Protein AF-A0A2M7WNZ1-F1 (afdb_monomer_lite)

pLDDT: mean 86.2, std 10.31, range [56.84, 97.56]

Foldseek 3Di:
DVVVVVVVVVVVVVVVVVVPPPDDDPQKEFDDWDWDDDPVDIDIDTDIPDDWDWDWDFDVPPTDIDIGTPPYDHDD

Structure (mmCIF, N/CA/C/O backbone):
data_AF-A0A2M7WNZ1-F1
#
_entry.id   AF-A0A2M7WNZ1-F1
#
loop_
_atom_site.group_PDB
_atom_site.id
_atom_site.type_symbol
_atom_site.label_atom_id
_atom_site.label_alt_id
_atom_site.label_comp_id
_atom_site.label_asym_id
_atom_site.label_entity_id
_atom_site.label_seq_id
_atom_site.pdbx_PDB_ins_code
_atom_site.Cartn_x
_atom_site.Cartn_y
_atom_site.Cartn_z
_atom_site.occupancy
_atom_site.B_iso_or_equiv
_atom_site.auth_seq_id
_atom_site.auth_comp_id
_atom_site.auth_asym_id
_atom_site.auth_atom_id
_atom_site.pdbx_PDB_model_num
ATOM 1 N N . MET A 1 1 ? -25.837 -6.967 53.344 1.00 63.12 1 MET A N 1
ATOM 2 C CA . MET A 1 1 ? -25.196 -5.788 52.707 1.00 63.12 1 MET A CA 1
ATOM 3 C C . MET A 1 1 ? -24.018 -6.130 51.784 1.00 63.12 1 MET A C 1
ATOM 5 O O . MET A 1 1 ? -24.008 -5.637 50.667 1.00 63.12 1 MET A O 1
ATOM 9 N N . ARG A 1 2 ? -23.051 -6.983 52.174 1.00 75.00 2 ARG A N 1
ATOM 10 C CA . ARG A 1 2 ? -21.861 -7.290 51.339 1.00 75.00 2 ARG A CA 1
ATOM 11 C C . ARG A 1 2 ? -22.141 -8.080 50.045 1.00 75.00 2 ARG A C 1
ATOM 13 O O . ARG A 1 2 ? -21.456 -7.849 49.059 1.00 75.00 2 ARG A O 1
ATOM 20 N N . GLN A 1 3 ? -23.150 -8.958 50.017 1.00 74.38 3 GLN A N 1
ATOM 21 C CA . GLN A 1 3 ? -23.512 -9.720 48.808 1.00 74.38 3 GLN A CA 1
ATOM 22 C C . GLN A 1 3 ? -24.066 -8.827 47.685 1.00 74.38 3 GLN A C 1
ATOM 24 O O . GLN A 1 3 ? -23.608 -8.928 46.555 1.00 74.38 3 GLN A O 1
ATOM 29 N N . ASN A 1 4 ? -24.970 -7.890 47.986 1.00 78.69 4 ASN A N 1
ATOM 30 C CA . ASN A 1 4 ? -25.541 -6.972 46.985 1.00 78.69 4 ASN A CA 1
ATOM 31 C C . ASN A 1 4 ? -24.461 -6.084 46.342 1.00 78.69 4 ASN A C 1
ATOM 33 O O . ASN A 1 4 ? -24.520 -5.781 45.153 1.00 78.69 4 ASN A O 1
ATOM 37 N N . LEU A 1 5 ? -23.438 -5.721 47.124 1.00 79.38 5 LEU A N 1
ATOM 38 C CA . LEU A 1 5 ? -22.278 -4.970 46.649 1.00 79.38 5 LEU A CA 1
ATOM 39 C C . LEU A 1 5 ? -21.398 -5.797 45.697 1.00 79.38 5 LEU A C 1
ATOM 41 O O . LEU A 1 5 ? -20.812 -5.249 44.769 1.00 79.38 5 LEU A O 1
ATOM 45 N N . PHE A 1 6 ? -21.324 -7.114 45.901 1.00 82.88 6 PHE A N 1
ATOM 46 C CA . PHE A 1 6 ? -20.594 -8.030 45.025 1.00 82.88 6 PHE A CA 1
ATOM 47 C C . PHE A 1 6 ? -21.308 -8.216 43.677 1.00 82.88 6 PHE A C 1
ATOM 49 O O . PHE A 1 6 ? -20.681 -8.067 42.630 1.00 82.88 6 PHE A O 1
ATOM 56 N N . TYR A 1 7 ? -22.629 -8.424 43.689 1.00 87.12 7 TYR A N 1
ATOM 57 C CA . TYR A 1 7 ? -23.430 -8.528 42.462 1.00 87.12 7 TYR A CA 1
ATOM 58 C C . TYR A 1 7 ? -23.404 -7.240 41.632 1.00 87.12 7 TYR A C 1
ATOM 60 O O . TYR A 1 7 ? -23.251 -7.300 40.415 1.00 87.12 7 TYR A O 1
ATOM 68 N N . SER A 1 8 ? -23.466 -6.074 42.282 1.00 86.69 8 SER A N 1
ATOM 69 C CA . SER A 1 8 ? -23.368 -4.774 41.605 1.00 86.69 8 SER A CA 1
ATOM 70 C C . SER A 1 8 ? -22.046 -4.607 40.840 1.00 86.69 8 SER A C 1
ATOM 72 O O . SER A 1 8 ? -22.048 -4.123 39.710 1.00 86.69 8 SER A O 1
ATOM 74 N N . LYS A 1 9 ? -20.925 -5.086 41.400 1.00 88.56 9 LYS A N 1
ATOM 75 C CA . LYS A 1 9 ? -19.621 -5.068 40.717 1.00 88.56 9 LYS A CA 1
ATOM 76 C C . LYS A 1 9 ? -19.551 -6.033 39.537 1.00 88.56 9 LYS A C 1
ATOM 78 O O . LYS A 1 9 ? -18.971 -5.679 38.518 1.00 88.56 9 LYS A O 1
ATOM 83 N N . ILE A 1 10 ? -20.147 -7.220 39.658 1.00 93.50 10 ILE A N 1
ATOM 84 C CA . ILE A 1 10 ? -20.199 -8.201 38.562 1.00 93.50 10 ILE A CA 1
ATOM 85 C C . ILE A 1 10 ? -21.032 -7.664 37.399 1.00 93.50 10 ILE A C 1
ATOM 87 O O . ILE A 1 10 ? -20.599 -7.743 36.254 1.00 93.50 10 ILE A O 1
ATOM 91 N N . VAL A 1 11 ? -22.190 -7.066 37.688 1.00 93.75 11 VAL A N 1
ATOM 92 C CA . VAL A 1 11 ? -23.035 -6.431 36.668 1.00 93.75 11 VAL A CA 1
ATOM 93 C C . VAL A 1 11 ? -22.309 -5.249 36.026 1.00 93.75 11 VAL A C 1
ATOM 95 O O . VAL A 1 11 ? -22.312 -5.130 34.805 1.00 93.75 11 VAL A O 1
ATOM 98 N N . GLY A 1 12 ? -21.627 -4.420 36.822 1.00 92.56 12 GLY A N 1
ATOM 99 C CA . GLY A 1 12 ? -20.807 -3.323 36.306 1.00 92.56 12 GLY A CA 1
ATOM 100 C C . GLY A 1 12 ? -19.678 -3.802 35.389 1.00 92.56 12 GLY A C 1
ATOM 101 O O . GLY A 1 12 ? -19.471 -3.217 34.330 1.00 92.56 12 GLY A O 1
ATOM 102 N N . LEU A 1 13 ? -18.992 -4.892 35.749 1.00 92.38 13 LEU A N 1
ATOM 103 C CA . LEU A 1 13 ? -17.936 -5.493 34.930 1.00 92.38 13 LEU A CA 1
ATOM 104 C C . LEU A 1 13 ? -18.491 -6.108 33.638 1.00 92.38 13 LEU A C 1
ATOM 106 O O . LEU A 1 13 ? -17.910 -5.906 32.577 1.00 92.38 13 LEU A O 1
ATOM 110 N N . LEU A 1 14 ? -19.624 -6.814 33.708 1.00 90.94 14 LEU A N 1
ATOM 111 C CA . LEU A 1 14 ? -20.300 -7.372 32.532 1.00 90.94 14 LEU A CA 1
ATOM 112 C C . LEU A 1 14 ? -20.754 -6.273 31.567 1.00 90.94 14 LEU A C 1
ATOM 114 O O . LEU A 1 14 ? -20.547 -6.403 30.365 1.00 90.94 14 LEU A O 1
ATOM 118 N N . LEU A 1 15 ? -21.309 -5.172 32.080 1.00 88.75 15 LEU A N 1
ATOM 119 C CA . LEU A 1 15 ? -21.668 -4.012 31.262 1.00 88.75 15 LEU A CA 1
ATOM 120 C C . LEU A 1 15 ? -20.432 -3.382 30.604 1.00 88.75 15 LEU A C 1
ATOM 122 O O . LEU A 1 15 ? -20.467 -3.085 29.415 1.00 88.75 15 LEU A O 1
ATOM 126 N N . LEU A 1 16 ? -19.321 -3.242 31.330 1.00 88.12 16 LEU A N 1
ATOM 127 C CA . LEU A 1 16 ? -18.058 -2.732 30.779 1.00 88.12 16 LEU A CA 1
ATOM 128 C C . LEU A 1 16 ? -17.495 -3.626 29.662 1.00 88.12 16 LEU A C 1
ATOM 130 O O . LEU A 1 16 ? -17.043 -3.125 28.631 1.00 88.12 16 LEU A O 1
ATOM 134 N N . LEU A 1 17 ? -17.564 -4.947 29.837 1.00 86.88 17 LEU A N 1
ATOM 135 C CA . LEU A 1 17 ? -17.127 -5.913 28.827 1.00 86.88 17 LEU A CA 1
ATOM 136 C C . LEU A 1 17 ? -18.016 -5.878 27.574 1.00 86.88 17 LEU A C 1
ATOM 138 O O . LEU A 1 17 ? -17.493 -5.972 26.467 1.00 86.88 17 LEU A O 1
ATOM 142 N N . LEU A 1 18 ? -19.327 -5.661 27.726 1.00 83.56 18 LEU A N 1
ATOM 143 C CA . LEU A 1 18 ? -20.253 -5.508 26.595 1.00 83.56 18 LEU A CA 1
ATOM 144 C C . LEU A 1 18 ? -20.000 -4.235 25.770 1.00 83.56 18 LEU A C 1
ATOM 146 O O . LEU A 1 18 ? -20.263 -4.236 24.573 1.00 83.56 18 LEU A O 1
ATOM 150 N N . PHE A 1 19 ? -19.463 -3.170 26.373 1.00 80.81 19 PHE A N 1
ATOM 151 C CA . PHE A 1 19 ? -19.094 -1.941 25.654 1.00 80.81 19 PHE A CA 1
ATOM 152 C C . PHE A 1 19 ? -17.711 -1.996 24.982 1.00 80.81 19 PHE A C 1
ATOM 154 O O . PHE A 1 19 ? -17.390 -1.126 24.175 1.00 80.81 19 PHE A O 1
ATOM 161 N N . SER A 1 20 ? -16.888 -3.006 25.280 1.00 77.00 20 SER A N 1
ATOM 162 C CA . SER A 1 20 ? -15.505 -3.085 24.779 1.00 77.00 20 SER A CA 1
ATOM 163 C C . SER A 1 20 ? -15.394 -3.557 23.318 1.00 77.00 20 SER A C 1
ATOM 165 O O . SER A 1 20 ? -14.330 -3.445 22.719 1.00 77.00 20 SER A O 1
ATOM 167 N N . SER A 1 21 ? -16.478 -4.060 22.719 1.00 67.94 21 SER A N 1
ATOM 168 C CA . SER A 1 21 ? -16.510 -4.612 21.353 1.00 67.94 21 SER A CA 1
ATOM 169 C C . SER A 1 21 ? -16.829 -3.589 20.252 1.00 67.94 21 SER A C 1
ATOM 171 O O . SER A 1 21 ? -16.968 -3.966 19.092 1.00 67.94 21 SER A O 1
ATOM 173 N N . ALA A 1 22 ? -16.942 -2.298 20.579 1.00 62.94 22 ALA A N 1
ATOM 174 C CA . ALA A 1 22 ? -17.360 -1.269 19.622 1.00 62.94 22 ALA A CA 1
ATOM 175 C C . ALA A 1 22 ? -16.220 -0.658 18.779 1.00 62.94 22 ALA A C 1
ATOM 177 O O . ALA A 1 22 ? -16.484 0.194 17.933 1.00 62.94 22 ALA A O 1
ATOM 178 N N . VAL A 1 23 ? -14.962 -1.069 18.974 1.00 69.56 23 VAL A N 1
ATOM 179 C CA . VAL A 1 23 ? -13.854 -0.606 18.124 1.00 69.56 23 VAL A CA 1
ATOM 180 C C . VAL A 1 23 ? -13.788 -1.492 16.885 1.00 69.56 23 VAL A C 1
ATOM 182 O O . VAL A 1 23 ? -13.131 -2.529 16.874 1.00 69.56 23 VAL A O 1
ATOM 185 N N . GLN A 1 24 ? -14.507 -1.085 15.843 1.00 67.00 24 GLN A N 1
ATOM 186 C CA . GLN A 1 24 ? -14.302 -1.605 14.495 1.00 67.00 24 GLN A CA 1
ATOM 187 C C . GLN A 1 24 ? -13.016 -0.964 13.960 1.00 67.00 24 GLN A C 1
ATOM 189 O O . GLN A 1 24 ? -12.912 0.263 13.915 1.00 67.00 24 GLN A O 1
ATOM 194 N N . ALA A 1 25 ? -12.019 -1.775 13.608 1.00 67.31 25 ALA A N 1
ATOM 195 C CA . ALA A 1 25 ? -10.926 -1.292 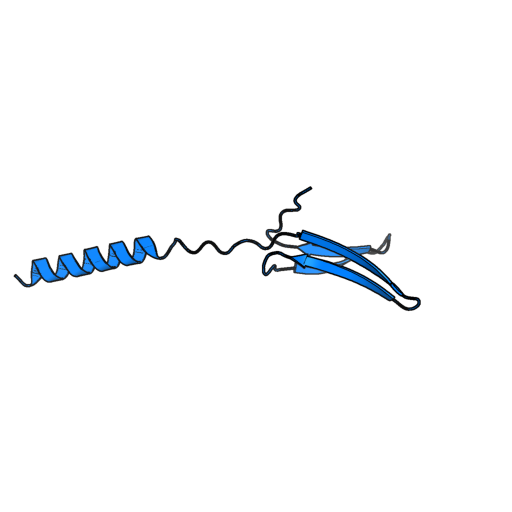12.777 1.00 67.31 25 ALA A CA 1
ATOM 196 C C . ALA A 1 25 ? -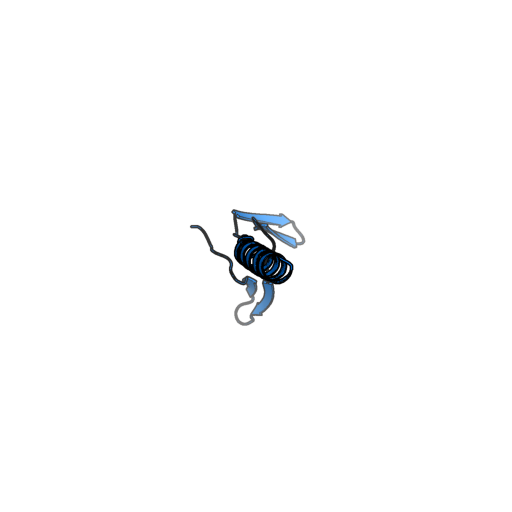11.508 -1.005 11.386 1.00 67.31 25 ALA A C 1
ATOM 198 O O . ALA A 1 25 ? -12.205 -1.851 10.834 1.00 67.31 25 ALA A O 1
ATOM 199 N N . GLU A 1 26 ? -11.291 0.198 10.858 1.00 69.94 26 GLU A N 1
ATOM 200 C CA . GLU A 1 26 ? -11.674 0.501 9.481 1.00 69.94 26 GLU A CA 1
ATOM 201 C C . GLU A 1 26 ? -10.731 -0.275 8.555 1.00 69.94 26 GLU A C 1
ATOM 203 O O . GLU A 1 26 ? -9.516 -0.051 8.583 1.00 69.94 26 GLU A O 1
ATOM 208 N N . ASP A 1 27 ? -11.283 -1.208 7.776 1.00 72.19 27 ASP A N 1
ATOM 209 C CA . ASP A 1 27 ? -10.537 -1.903 6.729 1.00 72.19 27 ASP A CA 1
ATOM 210 C C . ASP A 1 27 ? -9.958 -0.855 5.763 1.00 72.19 27 ASP A C 1
ATOM 212 O O . ASP A 1 27 ? -10.630 0.102 5.361 1.00 72.19 27 ASP A O 1
ATOM 216 N N . GLY A 1 28 ? -8.676 -0.988 5.416 1.00 79.00 28 GLY A N 1
ATOM 217 C CA . GLY A 1 28 ? -8.049 -0.059 4.483 1.00 79.00 28 GLY A CA 1
ATOM 218 C C . GLY A 1 28 ? -8.691 -0.184 3.101 1.00 79.00 28 GLY A C 1
ATOM 219 O O . GLY A 1 28 ? -8.798 -1.276 2.561 1.00 79.00 28 GLY A O 1
ATOM 220 N N . ALA A 1 29 ? -9.100 0.935 2.510 1.00 83.56 29 ALA A N 1
ATOM 221 C CA . ALA A 1 29 ? -9.674 1.008 1.171 1.00 83.56 29 ALA A CA 1
ATOM 222 C C . ALA A 1 29 ? -8.713 1.722 0.215 1.00 83.56 29 ALA A C 1
ATOM 224 O O . ALA A 1 29 ? -8.057 2.696 0.600 1.00 83.56 29 ALA A O 1
ATOM 225 N N . LEU A 1 30 ? -8.655 1.271 -1.041 1.00 87.88 30 LEU A N 1
ATOM 226 C CA . LEU A 1 30 ? -7.884 1.943 -2.086 1.00 87.88 30 LEU A CA 1
ATOM 227 C C . LEU A 1 30 ? -8.612 3.217 -2.527 1.00 87.88 30 LEU A C 1
ATOM 229 O O . LEU A 1 30 ? -9.757 3.168 -2.972 1.00 87.88 30 LEU A O 1
ATOM 233 N N . ARG A 1 31 ? -7.949 4.363 -2.380 1.00 89.38 31 ARG A N 1
ATOM 234 C CA . ARG A 1 31 ? -8.509 5.688 -2.676 1.00 89.38 31 ARG A CA 1
ATOM 235 C C . ARG A 1 31 ? -8.075 6.220 -4.031 1.00 89.38 31 ARG A C 1
ATOM 237 O O . ARG A 1 31 ? -8.866 6.877 -4.694 1.00 89.38 31 ARG A O 1
ATOM 244 N N . ASP A 1 32 ? -6.817 5.990 -4.393 1.00 91.69 32 ASP A N 1
ATOM 245 C CA . ASP A 1 32 ? -6.229 6.509 -5.625 1.00 91.69 32 ASP A CA 1
ATOM 246 C C . ASP A 1 32 ? -5.051 5.639 -6.081 1.00 91.69 32 ASP A C 1
ATOM 248 O O . ASP A 1 32 ? -4.394 4.971 -5.272 1.00 91.69 32 ASP A O 1
ATOM 252 N N . ILE A 1 33 ? -4.775 5.678 -7.383 1.00 92.50 33 ILE A N 1
ATOM 253 C CA . ILE A 1 33 ? -3.631 5.026 -8.016 1.00 92.50 33 ILE A CA 1
ATOM 254 C C . ILE A 1 33 ? -2.910 6.061 -8.871 1.00 92.50 33 ILE A C 1
ATOM 256 O O . ILE A 1 33 ? -3.452 6.567 -9.853 1.00 92.50 33 ILE A O 1
ATOM 260 N N . ARG A 1 34 ? -1.641 6.323 -8.553 1.00 94.75 34 ARG A N 1
ATOM 261 C CA . ARG A 1 34 ? -0.794 7.224 -9.341 1.00 94.75 34 ARG A CA 1
ATOM 262 C C . ARG A 1 34 ? 0.347 6.477 -9.991 1.00 94.75 34 ARG A C 1
ATOM 264 O O . ARG A 1 34 ? 1.044 5.698 -9.345 1.00 94.75 34 ARG A O 1
ATOM 271 N N . LEU A 1 35 ? 0.564 6.784 -11.262 1.00 95.44 35 LEU A N 1
ATOM 272 C CA . LEU A 1 35 ? 1.635 6.224 -12.066 1.00 95.44 35 LEU A CA 1
ATOM 273 C C . LEU A 1 35 ? 2.551 7.340 -12.553 1.00 95.44 35 LEU A C 1
ATOM 275 O O . LEU A 1 35 ? 2.097 8.290 -13.192 1.00 95.44 35 LEU A O 1
ATOM 279 N N . TRP A 1 36 ? 3.846 7.191 -12.298 1.00 96.38 36 TRP A N 1
ATOM 280 C CA . TRP A 1 36 ? 4.880 8.040 -12.874 1.00 96.38 36 TRP A CA 1
ATOM 281 C C . TRP A 1 36 ? 5.909 7.178 -13.584 1.00 96.38 36 TRP A C 1
ATOM 283 O O . TRP A 1 36 ? 6.416 6.209 -13.022 1.00 96.38 36 TRP A O 1
ATOM 293 N N . THR A 1 37 ? 6.256 7.556 -14.805 1.00 95.50 37 THR A N 1
ATOM 294 C CA . THR A 1 37 ? 7.314 6.901 -15.570 1.00 95.50 37 THR A CA 1
ATOM 295 C C . THR A 1 37 ? 8.525 7.822 -15.612 1.00 95.50 37 THR A C 1
ATOM 297 O O . THR A 1 37 ? 8.426 8.966 -16.053 1.00 95.50 37 THR A O 1
ATOM 300 N N . ALA A 1 38 ? 9.659 7.328 -15.131 1.00 93.94 38 ALA A N 1
ATOM 301 C CA . ALA A 1 38 ? 10.971 7.942 -15.264 1.00 93.94 38 ALA A CA 1
ATOM 302 C C . ALA A 1 38 ? 11.803 7.146 -16.291 1.00 93.94 38 ALA A C 1
ATOM 304 O O . ALA A 1 38 ? 11.434 6.019 -16.632 1.00 93.94 38 ALA A O 1
ATOM 305 N N . PRO A 1 39 ? 12.923 7.693 -16.797 1.00 96.06 39 PRO A N 1
ATOM 306 C CA . PRO A 1 39 ? 13.748 6.999 -17.789 1.00 96.06 39 PRO A CA 1
ATOM 307 C C . PRO A 1 39 ? 14.288 5.633 -17.334 1.00 96.06 39 PRO A C 1
ATOM 309 O O . PRO A 1 39 ? 14.553 4.774 -18.168 1.00 96.06 39 PRO A O 1
ATOM 312 N N . ASP A 1 40 ? 14.460 5.435 -16.028 1.00 96.44 40 ASP A N 1
ATOM 313 C CA . ASP A 1 40 ? 15.085 4.264 -15.407 1.00 96.44 40 ASP A CA 1
ATOM 314 C C . ASP A 1 40 ? 14.115 3.404 -14.578 1.00 96.44 40 ASP A C 1
ATOM 316 O O . ASP A 1 40 ? 14.429 2.260 -14.251 1.00 96.44 40 ASP A O 1
ATOM 320 N N . HIS A 1 41 ? 12.935 3.924 -14.231 1.00 94.00 41 HIS A N 1
ATOM 321 C CA . HIS A 1 41 ? 11.952 3.197 -13.433 1.00 94.00 41 HIS A CA 1
ATOM 322 C C . HIS A 1 41 ? 10.525 3.690 -13.658 1.00 94.00 41 HIS A C 1
ATOM 324 O O . HIS A 1 41 ? 10.270 4.820 -14.061 1.00 94.00 41 HIS A O 1
ATOM 330 N N . THR A 1 42 ? 9.565 2.839 -13.316 1.00 94.44 42 THR A N 1
ATOM 331 C CA . THR A 1 42 ? 8.166 3.234 -13.157 1.00 94.44 42 THR A CA 1
ATOM 332 C C . THR A 1 42 ? 7.822 3.212 -11.675 1.00 94.44 42 THR A C 1
ATOM 334 O O . THR A 1 42 ? 8.144 2.252 -10.975 1.00 94.44 42 THR A O 1
ATOM 337 N N . ARG A 1 43 ? 7.183 4.273 -11.183 1.00 95.56 43 ARG A N 1
ATOM 338 C CA . ARG A 1 43 ? 6.677 4.374 -9.815 1.00 95.56 43 ARG A CA 1
ATOM 339 C C . ARG A 1 43 ? 5.158 4.270 -9.829 1.00 95.56 43 ARG A C 1
ATOM 341 O O . ARG A 1 43 ? 4.492 5.100 -10.441 1.00 95.56 43 ARG A O 1
ATOM 348 N N . LEU A 1 44 ? 4.639 3.274 -9.122 1.00 93.56 44 LEU A N 1
ATOM 349 C CA . LEU A 1 44 ? 3.220 3.110 -8.827 1.00 93.56 44 LEU A CA 1
ATOM 350 C C . LEU A 1 44 ? 2.999 3.441 -7.348 1.00 93.56 44 LEU A C 1
ATOM 352 O O . LEU A 1 44 ? 3.692 2.894 -6.490 1.00 93.56 44 LEU A O 1
ATOM 356 N N . VAL A 1 45 ? 2.074 4.349 -7.052 1.00 93.94 45 VAL A N 1
ATOM 357 C CA . VAL A 1 45 ? 1.710 4.742 -5.684 1.00 93.94 45 VAL A CA 1
ATOM 358 C C . VAL A 1 45 ? 0.231 4.443 -5.474 1.00 93.94 45 VAL A C 1
ATOM 360 O O . VAL A 1 45 ? -0.602 4.927 -6.237 1.00 93.94 45 VAL A O 1
ATOM 363 N N . LEU A 1 46 ? -0.071 3.648 -4.448 1.00 91.62 46 LEU A N 1
ATOM 364 C CA . LEU A 1 46 ? -1.425 3.302 -4.018 1.00 91.62 46 LEU A CA 1
ATOM 365 C C . LEU A 1 46 ? -1.750 4.105 -2.757 1.00 91.62 46 LEU A C 1
ATOM 367 O O . LEU A 1 46 ? -1.073 3.942 -1.740 1.00 91.62 46 LEU A O 1
ATOM 371 N N . ASP A 1 47 ? -2.768 4.960 -2.814 1.00 92.25 47 ASP A N 1
ATOM 372 C CA . ASP A 1 47 ? -3.236 5.686 -1.632 1.00 92.25 47 ASP A CA 1
ATOM 373 C C . ASP A 1 47 ? -4.307 4.879 -0.912 1.00 92.25 47 ASP A C 1
ATOM 375 O O . ASP A 1 47 ? -5.334 4.539 -1.496 1.00 92.25 47 ASP A O 1
ATOM 379 N N . LEU A 1 48 ? -4.092 4.616 0.374 1.00 89.94 48 LEU A N 1
ATOM 380 C CA . LEU A 1 48 ? -4.964 3.778 1.193 1.00 89.94 48 LEU A CA 1
ATOM 381 C C . LEU A 1 48 ? -5.602 4.603 2.319 1.00 89.94 48 LEU A C 1
ATOM 383 O O . LEU A 1 48 ? -4.970 5.517 2.852 1.00 89.94 48 LEU A O 1
ATOM 387 N N . SER A 1 49 ? -6.850 4.299 2.692 1.00 87.56 49 SER A N 1
ATOM 388 C CA . SER A 1 49 ? -7.517 4.935 3.846 1.00 87.56 49 SER A CA 1
ATOM 389 C C . SER A 1 49 ? -7.016 4.415 5.196 1.00 87.56 49 SER A C 1
ATOM 391 O O . SER A 1 49 ? -7.128 5.115 6.198 1.00 87.56 49 SER A O 1
ATOM 393 N N . GLY 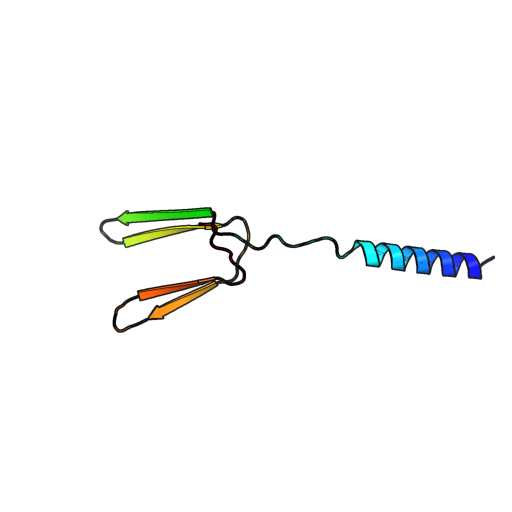A 1 50 ? -6.435 3.215 5.218 1.00 86.00 50 GLY A N 1
ATOM 394 C CA . GLY A 1 50 ? -5.990 2.529 6.424 1.00 86.00 50 GLY A CA 1
ATOM 395 C C . GLY A 1 50 ? -4.855 1.552 6.139 1.00 86.00 50 GLY A C 1
ATOM 396 O O . GLY A 1 50 ? -4.387 1.417 5.006 1.00 86.00 50 GLY A O 1
ATOM 397 N N . LYS A 1 51 ? -4.387 0.876 7.189 1.00 85.50 51 LYS A N 1
ATOM 398 C CA . LYS A 1 51 ? -3.362 -0.165 7.065 1.00 85.50 51 LYS A CA 1
ATOM 399 C C . LYS A 1 51 ? -3.973 -1.404 6.408 1.00 85.50 51 LYS A C 1
ATOM 401 O O . LYS A 1 51 ? -5.061 -1.815 6.792 1.00 85.50 51 LYS A O 1
ATOM 406 N N . ILE A 1 52 ? -3.237 -2.017 5.485 1.00 87.69 52 ILE A N 1
ATOM 407 C CA . ILE A 1 52 ? -3.615 -3.281 4.846 1.00 87.69 52 ILE A CA 1
ATOM 408 C C . ILE A 1 52 ? -2.470 -4.284 4.950 1.00 87.69 52 ILE A C 1
ATOM 410 O O . ILE A 1 52 ? -1.298 -3.895 5.015 1.00 87.69 52 ILE A O 1
ATOM 414 N N . GLU A 1 53 ? -2.810 -5.564 4.911 1.00 89.81 53 GLU A N 1
ATOM 415 C CA . GLU A 1 53 ? -1.854 -6.634 4.637 1.00 89.81 53 GLU A CA 1
ATOM 416 C C . GLU A 1 53 ? -1.848 -6.919 3.133 1.00 89.81 53 GLU A C 1
ATOM 418 O O . GLU A 1 53 ? -2.904 -6.944 2.498 1.00 89.81 53 GLU A O 1
ATOM 423 N N . TYR A 1 54 ? -0.658 -7.089 2.555 1.00 91.81 54 TYR A N 1
ATOM 424 C CA . TYR A 1 54 ? -0.502 -7.351 1.129 1.00 91.81 54 TYR A CA 1
ATOM 425 C C . TYR A 1 54 ? 0.643 -8.325 0.856 1.00 91.81 54 TYR A C 1
ATOM 427 O O . TYR A 1 54 ? 1.624 -8.376 1.603 1.00 91.81 54 TYR A O 1
ATOM 435 N N . GLU A 1 55 ? 0.541 -9.039 -0.259 1.00 94.75 55 GLU A N 1
ATOM 436 C CA . GLU A 1 55 ? 1.609 -9.860 -0.818 1.00 94.75 55 GLU A CA 1
ATOM 437 C C . GLU A 1 55 ? 2.030 -9.314 -2.183 1.00 94.75 55 GLU A C 1
ATOM 439 O O . GLU A 1 55 ? 1.208 -8.841 -2.968 1.00 94.75 55 GLU A O 1
ATOM 444 N N . LEU A 1 56 ? 3.331 -9.368 -2.474 1.00 94.56 56 LEU A N 1
ATOM 445 C CA . LEU A 1 56 ? 3.883 -8.935 -3.754 1.00 94.56 56 LEU A CA 1
ATOM 446 C C . LEU A 1 56 ? 4.654 -10.079 -4.390 1.00 94.56 56 LEU A C 1
ATOM 448 O O . LEU A 1 56 ? 5.641 -10.567 -3.837 1.00 94.56 56 LEU A O 1
ATOM 452 N N . PHE A 1 57 ? 4.234 -10.464 -5.588 1.00 96.88 57 PHE A N 1
ATOM 453 C CA . PHE A 1 57 ? 4.877 -11.528 -6.346 1.00 96.88 57 PHE A CA 1
ATOM 454 C C . PHE A 1 57 ? 4.831 -11.252 -7.847 1.00 96.88 57 PHE A C 1
ATOM 456 O O . PHE A 1 57 ? 4.198 -10.308 -8.326 1.00 96.88 57 PHE A O 1
ATOM 463 N N . ARG A 1 58 ? 5.576 -12.061 -8.601 1.00 97.06 58 ARG A N 1
ATOM 464 C CA . ARG A 1 58 ? 5.659 -11.964 -10.057 1.00 97.06 58 ARG A CA 1
ATOM 465 C C . ARG A 1 58 ? 5.052 -13.196 -10.693 1.00 97.06 58 ARG A C 1
ATOM 467 O O . ARG A 1 58 ? 5.209 -14.301 -10.182 1.00 97.06 58 ARG A O 1
ATOM 474 N N . LEU A 1 59 ? 4.382 -12.987 -11.814 1.00 97.56 59 LEU A N 1
ATOM 475 C CA . LEU A 1 59 ? 3.972 -14.057 -12.707 1.00 97.56 59 LEU A CA 1
ATOM 476 C C . LEU A 1 59 ? 4.816 -13.972 -13.971 1.00 97.56 59 LEU A C 1
ATOM 478 O O . LEU A 1 59 ? 5.090 -12.877 -14.462 1.00 97.56 59 LEU A O 1
ATOM 482 N N . HIS A 1 60 ? 5.185 -15.134 -14.484 1.00 97.06 60 HIS A N 1
ATOM 483 C CA . HIS A 1 60 ? 5.866 -15.290 -15.760 1.00 97.06 60 HIS A CA 1
ATOM 484 C C . HIS A 1 60 ? 4.838 -15.701 -16.826 1.00 97.06 60 HIS A C 1
ATOM 486 O O . HIS A 1 60 ? 3.745 -16.164 -16.489 1.00 97.06 60 HIS A O 1
ATOM 492 N N . ASP A 1 61 ? 5.168 -15.492 -18.100 1.00 95.00 61 ASP A N 1
ATOM 493 C CA . ASP A 1 61 ? 4.351 -15.907 -19.252 1.00 95.00 61 ASP A CA 1
ATOM 494 C C . ASP A 1 61 ? 2.885 -15.390 -19.261 1.00 95.00 61 ASP A C 1
ATOM 496 O O . ASP A 1 61 ? 1.938 -16.178 -19.189 1.00 95.00 61 ASP A O 1
ATOM 500 N N . PRO A 1 62 ? 2.630 -14.069 -19.393 1.00 95.81 62 PRO A N 1
ATOM 501 C CA . PRO A 1 62 ? 3.590 -12.976 -19.545 1.00 95.81 62 PRO A CA 1
ATOM 502 C C . PRO A 1 62 ? 4.035 -12.379 -18.201 1.00 95.81 62 PRO A C 1
ATOM 504 O O . PRO A 1 62 ? 3.345 -12.521 -17.187 1.00 95.81 62 PRO A O 1
ATOM 507 N N . GLU A 1 63 ? 5.152 -11.643 -18.240 1.00 96.62 63 GLU A N 1
ATOM 508 C CA . GLU A 1 63 ? 5.707 -10.904 -17.100 1.00 96.62 63 GLU A CA 1
ATOM 509 C C . GLU A 1 63 ? 4.679 -9.943 -16.496 1.00 96.62 63 GLU A C 1
ATOM 511 O O . GLU A 1 63 ? 4.232 -8.987 -17.138 1.00 96.62 63 GLU A O 1
ATOM 516 N N . ARG A 1 64 ? 4.310 -10.193 -15.239 1.00 96.69 64 ARG A N 1
ATOM 517 C CA . ARG A 1 64 ? 3.382 -9.364 -14.463 1.00 96.69 64 ARG A CA 1
ATOM 518 C C . ARG A 1 64 ? 3.878 -9.220 -13.034 1.00 96.69 64 ARG A C 1
ATOM 520 O O . ARG A 1 64 ? 4.426 -10.157 -12.460 1.00 96.69 64 ARG A O 1
ATOM 527 N N . ILE A 1 65 ? 3.623 -8.058 -12.445 1.00 94.50 65 ILE A N 1
ATOM 528 C CA . ILE A 1 65 ? 3.729 -7.837 -11.001 1.00 94.50 65 ILE A CA 1
ATOM 529 C C . ILE A 1 65 ? 2.308 -7.881 -10.449 1.00 94.50 65 ILE A C 1
ATOM 531 O O . ILE A 1 65 ? 1.432 -7.188 -10.966 1.00 94.50 65 ILE A O 1
ATOM 535 N N . VAL A 1 66 ? 2.086 -8.702 -9.429 1.00 94.81 66 VAL A N 1
ATOM 536 C CA . VAL A 1 66 ? 0.802 -8.821 -8.737 1.00 94.81 66 VAL A CA 1
ATOM 537 C C . VAL A 1 66 ? 0.980 -8.312 -7.315 1.00 94.81 66 VAL A C 1
ATOM 539 O O . VAL A 1 66 ? 1.953 -8.654 -6.642 1.00 94.81 66 VA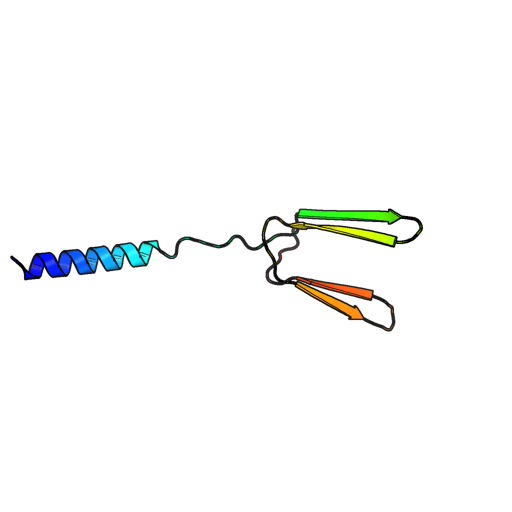L A O 1
ATOM 542 N N . ILE A 1 67 ? 0.044 -7.466 -6.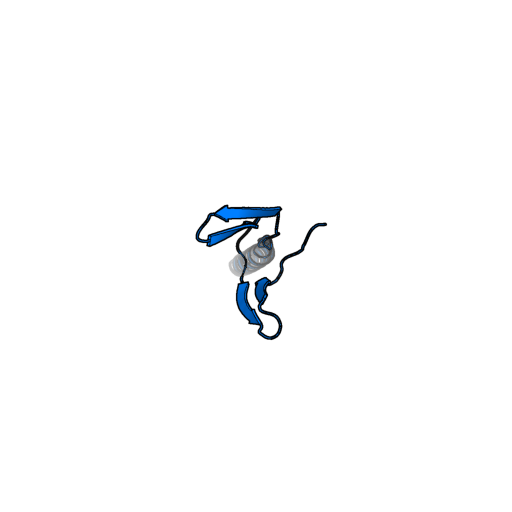896 1.00 93.25 67 ILE A N 1
ATOM 543 C CA . ILE A 1 67 ? -0.086 -6.976 -5.527 1.00 93.25 67 ILE A CA 1
ATOM 544 C C . ILE A 1 67 ? -1.422 -7.526 -5.037 1.00 93.25 67 ILE A C 1
ATOM 546 O O . ILE A 1 67 ? -2.470 -7.057 -5.479 1.00 93.25 67 ILE A O 1
ATOM 550 N N . ASP A 1 68 ? -1.374 -8.560 -4.207 1.00 92.12 68 ASP A N 1
ATOM 551 C CA . ASP A 1 68 ? -2.563 -9.129 -3.577 1.00 92.12 68 ASP A CA 1
ATOM 552 C C . ASP A 1 68 ? -2.819 -8.389 -2.264 1.00 92.12 68 ASP A C 1
ATOM 554 O O . ASP A 1 68 ? -1.898 -8.219 -1.467 1.00 92.12 68 ASP A O 1
ATOM 558 N N . MET A 1 69 ? -4.031 -7.882 -2.065 1.00 89.31 69 MET A N 1
ATOM 559 C CA . MET A 1 69 ? -4.382 -6.989 -0.962 1.00 89.31 69 MET A CA 1
ATOM 560 C C . MET A 1 69 ? -5.555 -7.604 -0.195 1.00 89.31 69 MET A C 1
ATOM 562 O O . MET A 1 69 ? -6.628 -7.829 -0.756 1.00 89.31 69 MET A O 1
ATOM 566 N N . GLN A 1 70 ? -5.355 -7.896 1.092 1.00 84.94 70 GLN A N 1
ATOM 567 C CA . GLN A 1 70 ? -6.392 -8.520 1.913 1.00 84.94 70 GLN A CA 1
ATOM 568 C C . GLN A 1 70 ? -7.418 -7.493 2.398 1.00 84.94 70 GLN A C 1
ATOM 570 O O . GLN A 1 70 ? -7.079 -6.344 2.686 1.00 84.94 70 GLN A O 1
ATOM 575 N N . GLN A 1 71 ? -8.680 -7.926 2.501 1.00 74.44 71 GLN A N 1
ATOM 576 C CA . GLN A 1 71 ? -9.804 -7.133 3.026 1.00 74.44 71 GLN A CA 1
ATOM 577 C C . GLN A 1 71 ? -9.930 -5.723 2.426 1.00 74.44 71 GLN A C 1
ATOM 579 O O . GLN A 1 71 ? -10.320 -4.777 3.099 1.00 74.44 71 GLN A O 1
ATOM 584 N N . THR A 1 72 ? -9.590 -5.567 1.150 1.00 71.25 72 THR A N 1
ATOM 585 C CA . THR A 1 72 ? -9.619 -4.267 0.475 1.00 71.25 72 THR A CA 1
ATOM 586 C C . THR A 1 72 ? -10.781 -4.230 -0.506 1.00 71.25 72 THR A C 1
ATOM 588 O O . THR A 1 72 ? -10.853 -5.044 -1.425 1.00 71.25 72 THR A O 1
ATOM 591 N N . GLU A 1 73 ? -11.690 -3.270 -0.347 1.00 72.38 73 GLU A N 1
ATOM 592 C CA . GLU A 1 73 ? -12.709 -3.001 -1.363 1.00 72.38 73 GLU A CA 1
ATOM 593 C C . GLU A 1 73 ? -12.165 -2.044 -2.427 1.00 72.38 73 GLU A C 1
ATOM 595 O O . GLU A 1 73 ? -11.679 -0.950 -2.122 1.00 72.38 73 GLU A O 1
ATOM 600 N N . LEU A 1 74 ? -12.305 -2.430 -3.697 1.00 72.50 74 LEU A N 1
ATOM 601 C CA . LEU A 1 74 ? -12.144 -1.511 -4.816 1.00 72.50 74 LEU A CA 1
ATOM 602 C C . LEU A 1 74 ? -13.469 -0.775 -5.038 1.00 72.50 74 LEU A C 1
ATOM 604 O O . LEU A 1 74 ? -14.394 -1.313 -5.650 1.00 72.50 74 LEU A O 1
ATOM 608 N N . LYS A 1 75 ? -13.567 0.467 -4.560 1.00 65.88 75 LYS A N 1
ATOM 609 C CA . LYS A 1 75 ? -1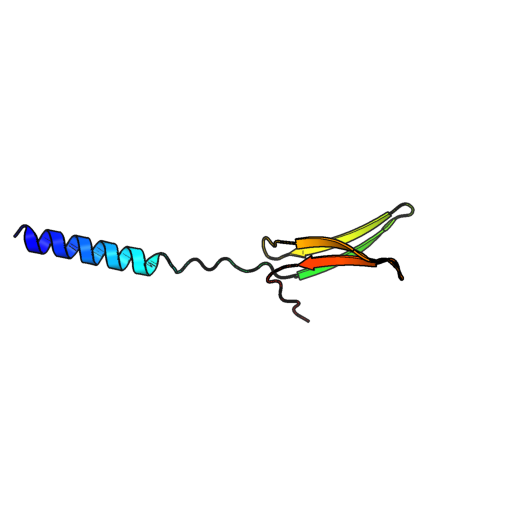4.695 1.339 -4.909 1.00 65.88 75 LYS A CA 1
ATOM 610 C C . LYS A 1 75 ? -14.499 1.859 -6.332 1.00 65.88 75 LYS A C 1
ATOM 612 O O . LYS A 1 75 ? -13.588 2.645 -6.572 1.00 65.88 75 LYS A O 1
ATOM 617 N N . THR A 1 76 ? -15.327 1.368 -7.253 1.00 56.84 76 THR A N 1
ATOM 618 C CA . THR A 1 76 ? -15.380 1.801 -8.661 1.00 56.84 76 THR A CA 1
ATOM 619 C C . THR A 1 76 ? -16.455 2.861 -8.851 1.00 56.84 76 THR A C 1
ATOM 621 O O . THR A 1 76 ? -17.516 2.727 -8.198 1.00 56.84 76 THR A O 1
#

Secondary structure (DSSP, 8-state):
-HHHHHHHHHHHHHHHHHHTT--PPPPP-EEEEEEEE-SS-EEEEEEESS---EEEEEETTTTEEEEEETT-----

Radius of gyration: 24.16 Å; chains: 1; bounding box: 41×24×72 Å

Sequence (76 aa):
MRQNLFYSKIVGLLLLLLFSSAVQAEDGALRDIRLWTAPDHTRLVLDLSGKIEYELFRLHDPERIVIDMQQTELKT